Protein AF-A0AAD9TIN0-F1 (afdb_monomer_lite)

Secondary structure (DSSP, 8-state):
---EEE-----SS-S-SS-EEEEE-TTS-EEEEESSS----SEE---TT---EEEEEEE-SS-EEEEEEEPPPP-------

Foldseek 3Di:
DWDKDWAPDDDPDPPDPATWIFIQDPQRKTFIDGPPDPDDTPDIPPCRNPNDKDWDWDDDPVDIDIDIDRDDDPDDPPPDD

InterPro domains:
  IPR036426 Bulb-type lectin domain superfamily [G3DSA:2.90.10.10] (1-75)
  IPR036426 Bulb-type lectin domain superfamily [SSF51110] (3-55)

Radius of gyration: 16.44 Å; chains: 1; bounding box: 38×25×53 Å

pLDDT: mean 71.15, std 10.25, range [48.75, 86.12]

Sequence (81 aa):
MGTKLYSNANGAIDYSIGQYRLEIQMDGNLVLSAFRFGGHGYWNSETVRNQKIVVLTSSSSFTSVVVVFKLHNPVAPSSSC

Structure (mmCIF, N/CA/C/O backbone):
data_AF-A0AAD9TIN0-F1
#
_entry.id   AF-A0AAD9TIN0-F1
#
loop_
_atom_site.group_PDB
_atom_site.id
_atom_site.type_symbol
_atom_site.label_atom_id
_atom_site.lab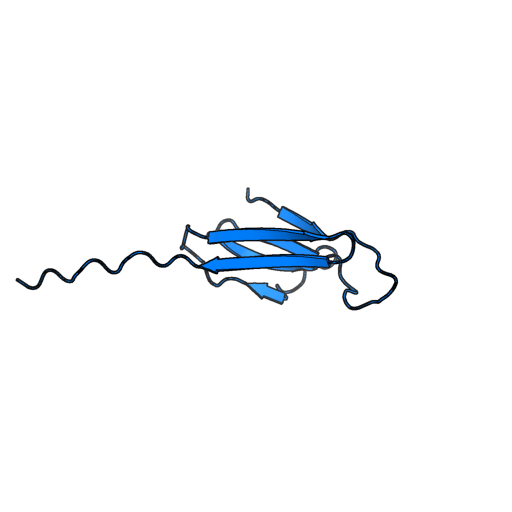el_alt_id
_atom_site.label_comp_id
_atom_site.label_asym_id
_atom_site.label_entity_id
_atom_site.label_seq_id
_atom_site.pdbx_PDB_ins_code
_atom_site.Cartn_x
_atom_site.Cartn_y
_atom_site.Cartn_z
_atom_site.occupancy
_atom_site.B_iso_or_equiv
_atom_site.auth_seq_id
_atom_site.auth_comp_id
_atom_site.auth_asym_id
_atom_site.auth_atom_id
_atom_site.pdbx_PDB_model_num
ATOM 1 N N . MET A 1 1 ? -18.366 5.310 -4.865 1.00 52.25 1 MET A N 1
ATOM 2 C CA . MET A 1 1 ? -17.140 5.175 -5.685 1.00 52.25 1 MET A CA 1
ATOM 3 C C . MET A 1 1 ? -15.998 5.799 -4.895 1.00 52.25 1 MET A C 1
ATOM 5 O O . MET A 1 1 ? -16.192 6.908 -4.418 1.00 52.25 1 MET A O 1
ATOM 9 N N . GLY A 1 2 ? -14.899 5.076 -4.657 1.00 64.50 2 GLY A N 1
ATOM 10 C CA . GLY A 1 2 ? -13.785 5.546 -3.820 1.00 64.50 2 GLY A CA 1
ATOM 11 C C . GLY A 1 2 ? -12.702 6.293 -4.603 1.00 64.50 2 GLY A C 1
ATOM 12 O O . GLY A 1 2 ? -12.590 6.145 -5.821 1.00 64.50 2 GLY A O 1
ATOM 13 N N . THR A 1 3 ? -11.916 7.109 -3.900 1.00 72.12 3 THR A N 1
ATOM 14 C CA . THR A 1 3 ? -10.789 7.862 -4.469 1.00 72.12 3 THR A CA 1
ATOM 15 C C . THR A 1 3 ? -9.656 6.913 -4.866 1.00 72.12 3 THR A C 1
ATOM 17 O O . THR A 1 3 ? -9.285 6.023 -4.096 1.00 72.12 3 THR A O 1
ATOM 20 N N . LYS A 1 4 ? -9.096 7.115 -6.065 1.00 75.50 4 LYS A N 1
ATOM 21 C CA . LYS A 1 4 ? -7.976 6.337 -6.616 1.00 75.50 4 LYS A CA 1
ATOM 22 C C . LYS A 1 4 ? -6.805 7.267 -6.915 1.00 75.50 4 LYS A C 1
ATOM 24 O O . LYS A 1 4 ? -6.994 8.293 -7.565 1.00 75.50 4 LYS A O 1
ATOM 29 N N . LEU A 1 5 ? -5.611 6.888 -6.477 1.00 74.00 5 LEU A N 1
ATOM 30 C CA . LEU A 1 5 ? -4.351 7.545 -6.813 1.00 74.00 5 LEU A CA 1
ATOM 31 C C . LEU A 1 5 ? -3.536 6.628 -7.721 1.00 74.00 5 LEU A C 1
ATOM 33 O O . LEU A 1 5 ? -3.474 5.421 -7.486 1.00 74.00 5 LEU A O 1
ATOM 37 N N . TYR A 1 6 ? -2.904 7.203 -8.741 1.00 71.19 6 TYR A N 1
ATOM 38 C CA . TYR A 1 6 ? -2.121 6.471 -9.734 1.00 71.19 6 TYR A CA 1
ATOM 39 C C . TYR A 1 6 ? -0.682 6.969 -9.746 1.00 71.19 6 TYR A C 1
ATOM 41 O O . TYR A 1 6 ? -0.449 8.172 -9.832 1.00 71.19 6 TYR A O 1
ATOM 49 N N . SER A 1 7 ? 0.281 6.049 -9.714 1.00 65.81 7 SER A N 1
ATOM 50 C CA . SER A 1 7 ? 1.676 6.371 -10.007 1.00 65.81 7 SER A CA 1
ATOM 51 C C . SER A 1 7 ? 1.932 6.181 -11.505 1.00 65.81 7 SER A C 1
ATOM 53 O O . SER A 1 7 ? 1.837 5.061 -12.014 1.00 65.81 7 SER A O 1
ATOM 55 N N . ASN A 1 8 ? 2.271 7.256 -12.210 1.00 61.97 8 ASN A N 1
ATOM 56 C CA . ASN A 1 8 ? 2.579 7.258 -13.646 1.00 61.97 8 ASN A CA 1
ATOM 57 C C . ASN A 1 8 ? 4.044 7.630 -13.952 1.00 61.97 8 ASN A C 1
ATOM 59 O O . ASN A 1 8 ? 4.370 7.913 -15.103 1.00 61.97 8 ASN A O 1
ATOM 63 N N . ALA A 1 9 ? 4.916 7.650 -12.941 1.00 60.53 9 ALA A N 1
ATOM 64 C CA . ALA A 1 9 ? 6.321 7.999 -13.111 1.00 60.53 9 ALA A CA 1
ATOM 65 C C . ALA A 1 9 ? 7.086 6.888 -13.856 1.00 60.53 9 ALA A C 1
ATOM 67 O O . ALA A 1 9 ? 7.146 5.755 -13.384 1.00 60.53 9 ALA A O 1
ATOM 68 N N . ASN A 1 10 ? 7.699 7.232 -14.993 1.00 56.09 10 ASN A N 1
ATOM 69 C CA . ASN A 1 10 ? 8.710 6.412 -15.668 1.00 56.09 10 ASN A CA 1
ATOM 70 C C . ASN A 1 10 ? 10.083 6.771 -15.074 1.00 56.09 10 ASN A C 1
ATOM 72 O O . ASN A 1 10 ? 10.688 7.766 -15.472 1.00 56.09 10 ASN A O 1
ATOM 76 N N . GLY A 1 11 ? 10.551 6.016 -14.080 1.00 52.75 11 GLY A N 1
ATOM 77 C CA . GLY A 1 11 ? 11.888 6.201 -13.509 1.00 52.75 11 GLY A CA 1
ATOM 78 C C . GLY A 1 11 ? 12.971 5.510 -14.344 1.00 52.75 11 GLY A C 1
ATOM 79 O O . GLY A 1 11 ? 12.718 4.469 -14.935 1.00 52.75 11 GLY A O 1
ATOM 80 N N . ALA A 1 12 ? 14.192 6.057 -14.355 1.00 54.22 12 ALA A N 1
ATOM 81 C CA . ALA A 1 12 ? 15.370 5.416 -14.964 1.00 54.22 12 ALA A CA 1
ATOM 82 C C . ALA A 1 12 ? 15.888 4.195 -14.170 1.00 54.22 12 ALA A C 1
ATOM 84 O O . ALA A 1 12 ? 16.747 3.461 -14.651 1.00 54.22 12 ALA A O 1
ATOM 85 N N . ILE A 1 13 ? 15.388 3.998 -12.944 1.00 53.62 13 ILE A N 1
ATOM 86 C CA . ILE A 1 13 ? 15.700 2.864 -12.073 1.00 53.62 13 ILE A CA 1
ATOM 87 C C . ILE A 1 13 ? 14.397 2.094 -11.837 1.00 53.62 13 ILE A C 1
ATOM 89 O O . ILE A 1 13 ? 13.480 2.589 -11.176 1.00 53.62 13 ILE A O 1
ATOM 93 N N . ASP A 1 14 ? 14.322 0.893 -12.405 1.00 49.78 14 ASP A N 1
ATOM 94 C CA . ASP A 1 14 ? 13.153 0.013 -12.370 1.00 49.78 14 ASP A CA 1
ATOM 95 C C . ASP A 1 14 ? 13.063 -0.749 -11.037 1.00 49.78 14 ASP A C 1
ATOM 97 O O . ASP A 1 14 ? 13.529 -1.878 -10.908 1.00 49.78 14 ASP A O 1
ATOM 101 N N . TYR A 1 15 ? 12.416 -0.156 -10.033 1.00 48.75 15 TYR A N 1
ATOM 102 C CA . TYR A 1 15 ? 11.852 -0.927 -8.908 1.00 48.75 15 TYR A CA 1
ATOM 103 C C . TYR A 1 15 ? 10.349 -1.205 -9.086 1.00 48.75 15 TYR A C 1
ATOM 105 O O . TYR A 1 15 ? 9.714 -1.798 -8.216 1.00 48.75 15 TYR A O 1
ATOM 113 N N . SER A 1 16 ? 9.785 -0.794 -10.227 1.00 50.84 16 SER A N 1
ATOM 114 C CA . SER A 1 16 ? 8.349 -0.586 -10.401 1.00 50.84 16 SER A CA 1
ATOM 115 C C . SER A 1 16 ? 7.883 -0.930 -11.815 1.00 50.84 16 SER A C 1
ATOM 117 O O . SER A 1 16 ? 7.351 -0.087 -12.530 1.00 50.84 16 SER A O 1
ATOM 119 N N . ILE A 1 17 ? 8.035 -2.190 -12.223 1.00 53.84 17 ILE A N 1
ATOM 120 C CA . ILE A 1 17 ? 7.545 -2.689 -13.527 1.00 53.84 17 ILE A CA 1
ATOM 121 C C . ILE A 1 17 ? 6.018 -2.522 -13.709 1.00 53.84 17 ILE A C 1
ATOM 123 O O . ILE A 1 17 ? 5.492 -2.670 -14.814 1.00 53.84 17 ILE A O 1
ATOM 127 N N . GLY A 1 18 ? 5.283 -2.207 -12.636 1.00 59.12 18 GLY A N 1
ATOM 128 C CA . GLY A 1 18 ? 3.854 -1.918 -12.661 1.00 59.12 18 GLY A CA 1
ATOM 129 C C . GLY A 1 18 ? 3.557 -0.472 -12.280 1.00 59.12 18 GLY A C 1
ATOM 130 O O . GLY A 1 18 ? 3.901 -0.029 -11.193 1.00 59.12 18 GLY A O 1
ATOM 131 N N . GLN A 1 19 ? 2.823 0.244 -13.135 1.00 70.06 19 GLN A N 1
ATOM 132 C CA . GLN A 1 19 ? 2.098 1.447 -12.715 1.00 70.06 19 GLN A CA 1
ATOM 133 C C . GLN A 1 19 ? 1.174 1.061 -11.552 1.00 70.06 19 GLN A C 1
ATOM 135 O O . GLN A 1 19 ? 0.314 0.195 -11.729 1.00 70.06 19 GLN A O 1
ATOM 140 N N . TYR A 1 20 ? 1.357 1.646 -10.370 1.00 77.12 20 TYR A N 1
ATOM 141 C CA . TYR A 1 20 ? 0.585 1.311 -9.177 1.00 77.12 20 TYR A CA 1
ATOM 142 C C . TYR A 1 20 ? -0.676 2.159 -9.045 1.00 77.12 20 TYR A C 1
ATOM 144 O O . TYR A 1 20 ? -0.731 3.323 -9.447 1.00 77.12 20 TYR A O 1
ATOM 152 N N . ARG A 1 21 ? -1.693 1.558 -8.433 1.00 80.69 21 ARG A N 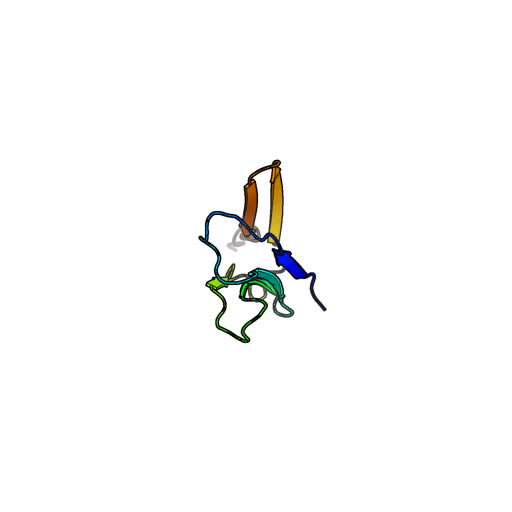1
ATOM 153 C CA . ARG A 1 21 ? -2.927 2.200 -7.998 1.00 80.69 21 ARG A CA 1
ATOM 154 C C . ARG A 1 21 ? -3.086 1.992 -6.499 1.00 80.69 21 ARG A C 1
ATOM 156 O O . ARG A 1 21 ? -3.091 0.851 -6.034 1.00 80.69 21 ARG A O 1
ATOM 163 N N . LEU A 1 22 ? -3.284 3.089 -5.780 1.00 83.81 22 LEU A N 1
ATOM 164 C CA . LEU A 1 22 ? -3.740 3.092 -4.397 1.00 83.81 22 LEU A CA 1
ATOM 165 C C . LEU A 1 22 ? -5.224 3.483 -4.380 1.00 83.81 22 LEU A C 1
ATOM 167 O O . LEU A 1 22 ? -5.593 4.527 -4.917 1.00 83.81 22 LEU A O 1
ATOM 171 N N . GLU A 1 23 ? -6.085 2.644 -3.812 1.00 85.25 23 GLU A N 1
ATOM 172 C CA . GLU A 1 23 ? -7.542 2.817 -3.861 1.00 85.25 23 GLU A CA 1
ATOM 173 C C . GLU A 1 23 ? -8.192 2.512 -2.515 1.00 85.25 23 GLU A C 1
ATOM 175 O O . GLU A 1 23 ? -7.912 1.474 -1.917 1.00 85.25 23 GLU A O 1
ATOM 180 N N . ILE A 1 24 ? -9.108 3.383 -2.082 1.00 85.56 24 ILE A N 1
ATOM 181 C CA . ILE A 1 24 ? -10.074 3.055 -1.028 1.00 85.56 24 ILE A CA 1
ATOM 182 C C . ILE A 1 24 ? -11.254 2.334 -1.688 1.00 85.56 24 ILE A C 1
ATOM 184 O O . ILE A 1 24 ? -11.975 2.925 -2.495 1.00 85.56 24 ILE A O 1
ATOM 188 N N . GLN A 1 25 ? -11.440 1.057 -1.367 1.00 84.94 25 GLN A N 1
ATOM 189 C CA . GLN A 1 25 ? -12.508 0.215 -1.902 1.00 84.94 25 GLN A CA 1
ATOM 190 C C . GLN A 1 25 ? -13.844 0.454 -1.176 1.00 84.94 25 GLN A C 1
ATOM 192 O O . GLN A 1 25 ? -13.912 1.124 -0.145 1.00 84.94 25 GLN A O 1
ATOM 197 N N . MET A 1 26 ? -14.946 -0.071 -1.730 1.00 84.06 26 MET A N 1
ATOM 198 C CA . MET A 1 26 ? -16.294 0.137 -1.167 1.00 84.06 26 MET A CA 1
ATOM 199 C C . MET A 1 26 ? -16.479 -0.473 0.227 1.00 84.06 26 MET A C 1
ATOM 201 O O . MET A 1 26 ? -17.331 -0.018 0.984 1.00 84.06 26 MET A O 1
ATOM 205 N N . ASP A 1 27 ? -15.694 -1.491 0.566 1.00 84.94 27 ASP A N 1
ATOM 206 C CA . ASP A 1 27 ? -15.694 -2.147 1.874 1.00 84.94 27 ASP A CA 1
ATOM 207 C C . ASP A 1 27 ? -14.902 -1.370 2.946 1.00 84.94 27 ASP A C 1
ATOM 209 O O . ASP A 1 27 ? -14.822 -1.809 4.097 1.00 84.94 27 ASP A O 1
ATOM 213 N N . GLY A 1 28 ? -14.344 -0.212 2.575 1.00 81.81 28 GLY A N 1
ATOM 214 C CA . GLY A 1 28 ? -13.509 0.633 3.420 1.00 81.81 28 GLY A CA 1
ATOM 215 C C . GLY A 1 28 ? -12.026 0.280 3.372 1.00 81.81 28 GLY A C 1
ATOM 216 O O . GLY A 1 28 ? -11.240 1.000 3.975 1.00 81.81 28 GLY A O 1
ATOM 217 N N . ASN A 1 29 ? -11.615 -0.771 2.654 1.00 84.75 29 ASN A N 1
ATOM 218 C CA . ASN A 1 29 ? -10.223 -1.196 2.644 1.00 84.75 29 ASN A CA 1
ATOM 219 C C . ASN A 1 29 ? -9.360 -0.334 1.714 1.00 84.75 29 ASN A C 1
ATOM 221 O O . ASN A 1 29 ? -9.706 -0.113 0.552 1.00 84.75 29 ASN A O 1
ATOM 225 N N . LEU A 1 30 ? -8.202 0.119 2.197 1.00 86.00 30 LEU A N 1
ATOM 226 C CA . LEU A 1 30 ? -7.171 0.725 1.354 1.00 86.00 30 LEU A CA 1
ATOM 227 C C . LEU A 1 30 ? -6.290 -0.373 0.745 1.00 86.00 30 LEU A C 1
ATOM 229 O O . LEU A 1 30 ? -5.676 -1.151 1.479 1.00 86.00 30 LEU A O 1
ATOM 233 N N . VAL A 1 31 ? -6.204 -0.417 -0.585 1.00 86.12 31 VAL A N 1
ATOM 234 C CA . VAL A 1 31 ? -5.476 -1.449 -1.339 1.00 86.12 31 VAL A CA 1
ATOM 235 C C . VAL A 1 31 ? -4.457 -0.819 -2.284 1.00 86.12 31 VAL A C 1
ATOM 237 O O . VAL A 1 31 ? -4.786 0.089 -3.051 1.00 86.12 31 VAL A O 1
ATOM 240 N N . LEU A 1 32 ? -3.229 -1.344 -2.263 1.00 85.56 32 LEU A N 1
ATOM 241 C CA . LEU A 1 32 ? -2.180 -1.064 -3.242 1.00 85.56 32 LEU A CA 1
ATOM 242 C C . LEU A 1 32 ? -2.126 -2.212 -4.256 1.00 85.56 32 LEU A C 1
ATOM 244 O O . LEU A 1 32 ? -1.963 -3.374 -3.889 1.00 85.56 32 LEU A O 1
ATOM 248 N N . SER A 1 33 ? -2.263 -1.900 -5.540 1.00 81.94 33 SER A N 1
ATOM 249 C CA . SER A 1 33 ? -2.333 -2.894 -6.621 1.00 81.94 33 SER A CA 1
ATOM 250 C C . SER A 1 33 ? -1.649 -2.394 -7.891 1.00 81.94 33 SER A C 1
ATOM 252 O O . SER A 1 33 ? -1.402 -1.197 -8.035 1.00 81.94 33 SER A O 1
ATOM 254 N N . ALA A 1 34 ? -1.358 -3.292 -8.832 1.00 77.31 34 ALA A N 1
ATOM 255 C CA . ALA A 1 34 ? -1.010 -2.885 -10.190 1.00 77.31 34 ALA A CA 1
ATOM 256 C C . ALA A 1 34 ? -2.248 -2.296 -10.892 1.00 77.31 34 ALA A C 1
ATOM 258 O O . ALA A 1 34 ? -3.357 -2.816 -10.773 1.00 77.31 34 ALA A O 1
ATOM 259 N N . PHE A 1 35 ? -2.067 -1.207 -11.638 1.00 72.00 35 PHE A N 1
ATOM 260 C CA . PHE A 1 35 ? -3.128 -0.593 -12.435 1.00 72.00 35 PHE A CA 1
ATOM 261 C C . PHE A 1 35 ? -3.320 -1.285 -13.789 1.00 72.00 35 PHE A C 1
ATOM 263 O O . PHE A 1 35 ? -4.454 -1.431 -14.238 1.00 72.00 35 PHE A O 1
ATOM 270 N N . ARG A 1 36 ? -2.223 -1.705 -14.436 1.00 67.62 36 ARG A N 1
ATOM 271 C CA . ARG A 1 36 ? -2.238 -2.238 -15.813 1.00 67.62 36 ARG A CA 1
ATOM 272 C C . ARG A 1 36 ? -2.710 -3.681 -15.928 1.00 67.62 36 ARG A C 1
ATOM 274 O O . ARG A 1 36 ? -3.293 -4.047 -16.940 1.00 67.62 36 ARG A O 1
ATOM 281 N N . PHE A 1 37 ? -2.453 -4.489 -14.910 1.00 62.56 37 PHE A N 1
ATOM 282 C CA . PHE A 1 37 ? -2.867 -5.883 -14.882 1.00 62.56 37 PHE A CA 1
ATOM 283 C C . PHE A 1 37 ? -3.997 -5.992 -13.867 1.00 62.56 37 PHE A C 1
ATOM 285 O O . PHE A 1 37 ?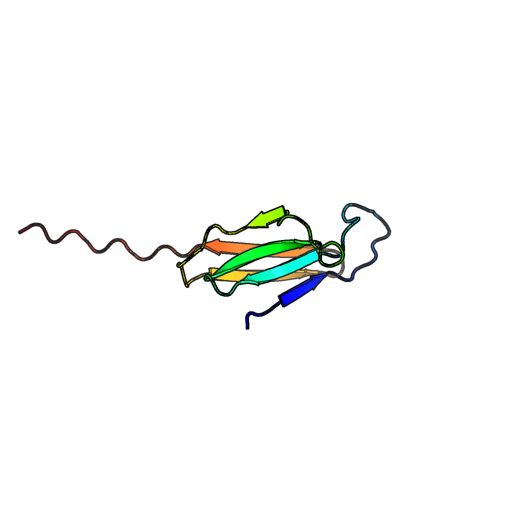 -3.849 -5.513 -12.742 1.00 62.56 37 PHE A O 1
ATOM 292 N N . GLY A 1 38 ? -5.127 -6.587 -14.256 1.00 59.97 38 GLY A N 1
ATOM 293 C CA . GLY A 1 38 ? -6.164 -7.011 -13.314 1.00 59.97 38 GLY A CA 1
ATOM 294 C C . GLY A 1 38 ? -5.598 -8.117 -12.427 1.00 59.97 38 GLY A C 1
ATOM 295 O O . GLY A 1 38 ? -5.825 -9.291 -12.683 1.00 59.97 38 GLY A O 1
ATOM 296 N N . GLY A 1 39 ? -4.757 -7.738 -11.468 1.00 60.56 39 GLY A N 1
ATOM 297 C CA . GLY A 1 39 ? -3.934 -8.631 -10.668 1.00 60.56 39 GLY A CA 1
ATOM 298 C C . GLY A 1 39 ? -4.115 -8.399 -9.174 1.00 60.56 39 GLY A C 1
ATOM 299 O O . GLY A 1 39 ? -4.718 -7.414 -8.740 1.00 60.56 39 GLY A O 1
ATOM 300 N N . HIS A 1 40 ? -3.579 -9.345 -8.404 1.00 60.31 40 HIS A N 1
ATOM 301 C CA . HIS A 1 40 ? -3.667 -9.397 -6.949 1.00 60.31 40 HIS A CA 1
ATOM 302 C C . HIS A 1 40 ? -3.162 -8.093 -6.312 1.00 60.31 40 HIS A C 1
ATOM 304 O O . HIS A 1 40 ? -2.163 -7.517 -6.748 1.00 60.31 40 HIS A O 1
ATOM 310 N N . GLY A 1 41 ? -3.859 -7.623 -5.273 1.00 71.56 41 GLY A N 1
ATOM 311 C CA . GLY A 1 41 ? -3.379 -6.509 -4.460 1.00 71.56 41 GLY A CA 1
ATOM 312 C C . GLY A 1 41 ? -2.039 -6.876 -3.827 1.00 71.56 41 GLY A C 1
ATOM 313 O O .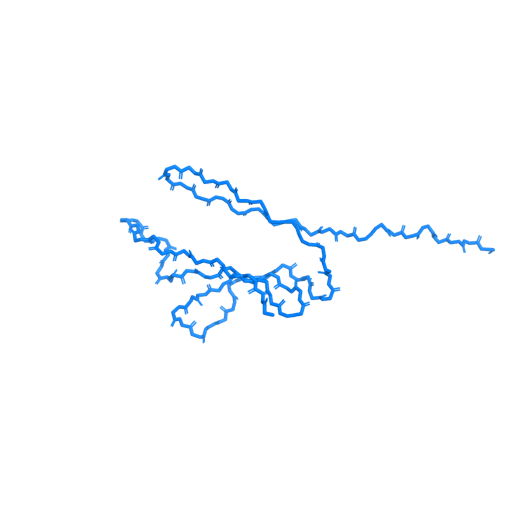 GLY A 1 41 ? -1.934 -7.913 -3.179 1.00 71.56 41 GLY A O 1
ATOM 314 N N . TYR A 1 42 ? -1.024 -6.036 -4.023 1.00 79.56 42 TYR A N 1
ATOM 315 C CA . TYR A 1 42 ? 0.294 -6.216 -3.412 1.00 79.56 42 TYR A CA 1
ATOM 316 C C . TYR A 1 42 ? 0.224 -6.065 -1.895 1.00 79.56 42 TYR A C 1
ATOM 318 O O . TYR A 1 42 ? 0.950 -6.732 -1.164 1.00 79.56 42 TYR A O 1
ATOM 326 N N . TRP A 1 43 ? -0.650 -5.173 -1.429 1.00 85.75 43 TRP A N 1
ATOM 327 C CA . TRP A 1 43 ? -0.839 -4.885 -0.017 1.00 85.75 43 TRP A CA 1
ATOM 328 C C . TRP A 1 43 ? -2.252 -4.357 0.249 1.00 85.75 43 TRP A C 1
ATOM 330 O O . TRP A 1 43 ? -2.863 -3.731 -0.623 1.00 85.75 43 TRP A O 1
ATOM 340 N N . ASN A 1 44 ? -2.764 -4.577 1.461 1.00 85.38 44 ASN A N 1
ATOM 341 C CA . ASN A 1 44 ? -4.002 -3.968 1.934 1.00 85.38 44 ASN A CA 1
ATOM 342 C C . ASN A 1 44 ? -3.916 -3.591 3.421 1.00 85.38 44 ASN A C 1
ATOM 344 O O . ASN A 1 44 ? -3.173 -4.200 4.181 1.00 85.38 44 ASN A O 1
ATOM 348 N N . SER A 1 45 ? -4.704 -2.597 3.827 1.00 83.50 45 SER A N 1
ATOM 349 C CA . SER A 1 45 ? -4.704 -2.064 5.199 1.00 83.50 45 SER A CA 1
ATOM 350 C C . SER A 1 45 ? -5.522 -2.877 6.217 1.00 83.50 45 SER A C 1
ATOM 352 O O . SER A 1 45 ? -5.563 -2.533 7.402 1.00 83.50 45 SER A O 1
ATOM 354 N N . GLU A 1 46 ? -6.207 -3.933 5.768 1.00 86.00 46 GLU A N 1
ATOM 355 C CA . GLU A 1 46 ? -7.095 -4.791 6.564 1.00 86.00 46 GLU A CA 1
ATOM 356 C C . GLU A 1 46 ? -8.204 -4.014 7.295 1.00 86.00 46 GLU A C 1
ATOM 358 O O . GLU A 1 46 ? -8.612 -4.335 8.412 1.00 86.00 46 GLU A O 1
ATOM 363 N N . THR A 1 47 ? -8.678 -2.928 6.699 1.00 83.31 47 THR A N 1
ATOM 364 C CA . THR A 1 47 ? -9.663 -2.003 7.288 1.00 83.31 47 THR A CA 1
ATOM 365 C C . THR A 1 47 ? -11.077 -2.275 6.802 1.00 83.31 47 THR A C 1
ATOM 367 O O . THR A 1 47 ? -11.940 -1.410 6.890 1.00 83.31 47 THR A O 1
ATOM 370 N N . VAL A 1 48 ? -11.346 -3.493 6.334 1.00 82.50 48 VAL A N 1
ATOM 371 C CA . VAL A 1 48 ? -12.695 -3.927 5.964 1.00 82.50 48 VAL A CA 1
ATOM 372 C C . VAL A 1 48 ? -13.656 -3.594 7.112 1.00 82.50 48 VAL A C 1
ATOM 374 O O . VAL A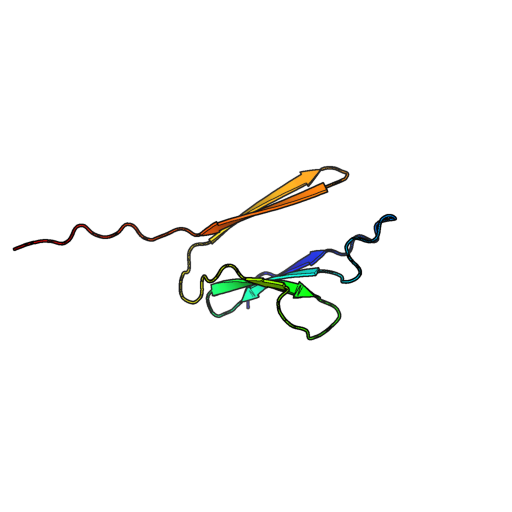 1 48 ? -13.425 -3.995 8.253 1.00 82.50 48 VAL A O 1
ATOM 377 N N . ARG A 1 49 ? -14.710 -2.820 6.821 1.00 76.75 49 ARG A N 1
ATOM 378 C CA . ARG A 1 49 ? -15.707 -2.302 7.787 1.00 76.75 49 ARG A CA 1
ATOM 379 C C . ARG A 1 49 ? -15.184 -1.303 8.835 1.00 76.75 49 ARG A C 1
ATOM 381 O O . ARG A 1 49 ? -15.973 -0.830 9.649 1.00 76.75 49 ARG A O 1
ATOM 388 N N . ASN A 1 50 ? -13.908 -0.924 8.799 1.00 68.25 50 ASN A N 1
ATOM 389 C CA . ASN A 1 50 ? -13.332 0.157 9.598 1.00 68.25 50 ASN A CA 1
ATOM 390 C C . ASN A 1 50 ? -13.255 1.433 8.758 1.00 68.25 50 ASN A C 1
ATOM 392 O O . ASN A 1 50 ? -12.446 1.558 7.848 1.00 68.25 50 ASN A O 1
ATOM 396 N N . GLN A 1 51 ? -14.093 2.414 9.083 1.00 64.56 51 GLN A N 1
ATOM 397 C CA . GLN A 1 51 ? -14.286 3.604 8.245 1.00 64.56 51 GLN A CA 1
ATOM 398 C C . GLN A 1 51 ? -13.253 4.720 8.479 1.00 64.56 51 GLN A C 1
ATOM 400 O O . GLN A 1 51 ? -13.371 5.794 7.894 1.00 64.56 51 GLN A O 1
ATOM 405 N N . LYS A 1 52 ? -12.265 4.514 9.361 1.00 73.06 52 LYS A N 1
ATOM 406 C CA . LYS A 1 52 ? -11.326 5.566 9.776 1.00 73.06 52 LYS A CA 1
ATOM 407 C C . LYS A 1 52 ? -9.888 5.204 9.421 1.00 73.06 52 LYS A C 1
ATOM 409 O O . LYS A 1 52 ? -9.187 4.530 10.174 1.00 73.06 52 LYS A O 1
ATOM 414 N N . ILE A 1 53 ? -9.458 5.706 8.270 1.00 74.62 53 ILE A N 1
ATOM 415 C CA . ILE A 1 53 ? -8.086 5.613 7.770 1.00 74.62 53 ILE A CA 1
ATOM 416 C C . ILE A 1 53 ? -7.585 7.029 7.539 1.00 74.62 53 ILE A C 1
ATOM 418 O O . ILE A 1 53 ? -8.304 7.854 6.975 1.00 74.62 53 ILE A O 1
ATOM 422 N N . VAL A 1 54 ? -6.348 7.301 7.949 1.00 76.38 54 VAL A N 1
ATOM 423 C CA . VAL A 1 54 ? -5.647 8.534 7.584 1.00 76.38 54 VAL A CA 1
ATOM 424 C C . VAL A 1 54 ? -4.507 8.166 6.648 1.00 76.38 54 VAL A C 1
ATOM 426 O O . VAL A 1 54 ? -3.672 7.323 6.979 1.00 76.38 54 VAL A O 1
ATOM 429 N N . VAL A 1 55 ? -4.493 8.798 5.476 1.00 76.31 55 VAL A N 1
ATOM 430 C CA . VAL A 1 55 ? -3.425 8.657 4.485 1.00 76.31 55 VAL A CA 1
ATOM 431 C C . VAL A 1 55 ? -2.648 9.964 4.458 1.00 76.31 55 VAL A C 1
ATOM 433 O O . VAL A 1 55 ? -3.208 11.008 4.129 1.00 76.31 55 VAL A O 1
ATOM 436 N N . LEU A 1 56 ? -1.368 9.907 4.819 1.00 73.75 56 LEU A N 1
ATOM 437 C CA . LEU A 1 56 ? -0.451 11.036 4.704 1.00 73.75 56 LEU A CA 1
ATOM 438 C C . LEU A 1 56 ? 0.486 10.785 3.530 1.00 73.75 56 LEU A C 1
ATOM 440 O O . LEU A 1 56 ? 1.170 9.763 3.470 1.00 73.75 56 LEU A O 1
ATOM 444 N N . THR A 1 57 ? 0.512 11.733 2.602 1.00 71.06 57 THR A N 1
ATOM 445 C CA . THR A 1 57 ? 1.406 11.712 1.447 1.00 71.06 57 THR A CA 1
ATOM 446 C C . THR A 1 57 ? 2.412 12.842 1.584 1.00 71.06 57 THR A C 1
ATOM 448 O O . THR A 1 57 ? 2.019 13.998 1.727 1.00 71.06 57 THR A O 1
ATOM 451 N N . SER A 1 58 ? 3.699 12.517 1.525 1.00 73.38 58 SER A N 1
ATOM 452 C CA . SER A 1 58 ? 4.777 13.503 1.443 1.00 73.38 58 SER A CA 1
ATOM 453 C C . SER A 1 58 ? 5.548 13.274 0.153 1.00 73.38 58 SER A C 1
ATOM 455 O O . SER A 1 58 ? 5.966 12.149 -0.121 1.00 73.38 58 SER A O 1
ATOM 457 N N . SER A 1 59 ? 5.707 14.320 -0.651 1.00 69.69 59 SER A N 1
ATOM 458 C CA . SER A 1 59 ? 6.397 14.258 -1.938 1.00 69.69 59 SER A CA 1
ATOM 459 C C . SER A 1 59 ? 7.562 15.240 -1.975 1.00 69.69 59 SER A C 1
ATOM 461 O O . SER A 1 59 ? 7.391 16.423 -1.689 1.00 69.69 59 SER A O 1
ATOM 463 N N . SER A 1 60 ? 8.729 14.748 -2.377 1.00 73.12 60 SER A N 1
ATOM 464 C CA . SER A 1 60 ? 9.890 15.528 -2.801 1.00 73.12 60 SER A CA 1
ATOM 465 C C . SER A 1 60 ? 10.104 15.363 -4.310 1.00 73.12 60 SER A C 1
ATOM 467 O O . SER A 1 60 ? 9.437 14.551 -4.952 1.00 73.12 60 SER A O 1
ATOM 469 N N . SER A 1 61 ? 11.075 16.080 -4.880 1.00 70.94 61 SER A N 1
ATOM 470 C CA . SER A 1 61 ? 11.437 15.964 -6.301 1.00 70.94 61 SER A CA 1
ATOM 471 C C . SER A 1 61 ? 11.856 14.550 -6.731 1.00 70.94 61 SER A C 1
ATOM 473 O O . SER A 1 61 ? 11.836 14.256 -7.921 1.00 70.94 61 SER A O 1
ATOM 475 N N . PHE A 1 62 ? 12.239 13.681 -5.788 1.00 54.12 62 PHE A N 1
ATOM 476 C CA . PHE A 1 62 ? 12.776 12.346 -6.082 1.00 54.12 62 PHE A CA 1
ATOM 477 C C . PHE A 1 62 ? 11.993 11.203 -5.435 1.00 54.12 62 PHE A C 1
ATOM 479 O O . PHE A 1 62 ? 12.108 10.060 -5.872 1.00 54.12 62 PHE A O 1
ATOM 486 N N . THR A 1 63 ? 11.212 11.476 -4.389 1.00 60.47 63 THR A N 1
ATOM 487 C CA . THR A 1 63 ? 10.556 10.430 -3.599 1.00 60.47 63 THR A CA 1
ATOM 488 C C . THR A 1 63 ? 9.162 10.849 -3.176 1.00 60.47 63 THR A C 1
ATOM 490 O O . THR A 1 63 ? 8.925 11.988 -2.784 1.00 60.47 63 THR A O 1
ATOM 493 N N . SER A 1 64 ? 8.230 9.904 -3.225 1.00 67.75 64 SER A N 1
ATOM 494 C CA . SER A 1 64 ? 6.929 10.037 -2.578 1.00 67.75 64 SER A CA 1
ATOM 495 C C . SER A 1 64 ? 6.818 8.970 -1.501 1.00 67.75 64 SER A C 1
ATOM 497 O O . SER A 1 64 ? 7.040 7.791 -1.768 1.00 67.75 64 SER A O 1
ATOM 499 N N . VAL A 1 65 ? 6.494 9.391 -0.285 1.00 66.75 65 VAL A N 1
ATOM 500 C CA . VAL A 1 65 ? 6.240 8.514 0.855 1.00 66.75 65 VAL A CA 1
ATOM 501 C C . VAL A 1 65 ? 4.747 8.536 1.139 1.00 66.75 65 VAL A C 1
ATOM 503 O O . VAL A 1 65 ? 4.143 9.604 1.257 1.00 66.75 65 VAL A O 1
ATOM 506 N N . VAL A 1 66 ? 4.159 7.348 1.261 1.00 73.94 66 VAL A N 1
ATOM 507 C CA . VAL A 1 66 ? 2.769 7.164 1.678 1.00 73.94 66 VAL A CA 1
ATOM 508 C C . VAL A 1 66 ? 2.779 6.452 3.024 1.00 73.94 66 VAL A C 1
ATOM 510 O O . VAL A 1 66 ? 3.282 5.335 3.127 1.00 73.94 66 VAL A O 1
ATOM 513 N N . VAL A 1 67 ? 2.227 7.095 4.051 1.00 74.38 67 VAL A N 1
ATOM 514 C CA . VAL A 1 67 ? 2.039 6.502 5.381 1.00 74.38 67 VAL A CA 1
ATOM 515 C C . VAL A 1 67 ? 0.549 6.299 5.622 1.00 74.38 67 VAL A C 1
ATOM 517 O O . VAL A 1 67 ? -0.254 7.211 5.411 1.00 74.38 67 VAL A O 1
ATOM 520 N N . VAL A 1 68 ? 0.183 5.097 6.066 1.00 75.50 68 VAL A N 1
ATOM 521 C CA . VAL A 1 68 ? -1.206 4.697 6.309 1.00 75.50 68 VAL A CA 1
ATOM 522 C C . VAL A 1 68 ? -1.392 4.418 7.794 1.00 75.50 68 VAL A C 1
ATOM 524 O O . VAL A 1 68 ? -0.753 3.522 8.342 1.00 75.50 68 VAL A O 1
ATOM 527 N N . PHE A 1 69 ? -2.294 5.156 8.439 1.00 74.06 69 PHE A N 1
ATOM 528 C CA . PHE A 1 69 ? -2.667 4.926 9.833 1.00 74.06 69 PHE A CA 1
ATOM 529 C C . PHE A 1 69 ? -4.032 4.257 9.927 1.00 74.06 69 PHE A C 1
ATOM 531 O O . PHE A 1 69 ? -5.016 4.723 9.343 1.00 74.06 69 PHE A O 1
ATOM 538 N N . LYS A 1 70 ? -4.087 3.189 10.726 1.00 75.25 70 LYS A N 1
ATOM 539 C CA . LYS A 1 70 ? -5.318 2.500 11.100 1.00 75.25 70 LYS A CA 1
ATOM 540 C C . LYS A 1 70 ? -5.794 3.036 12.446 1.00 75.25 70 LYS A C 1
ATOM 542 O O . LYS A 1 70 ? -5.138 2.821 1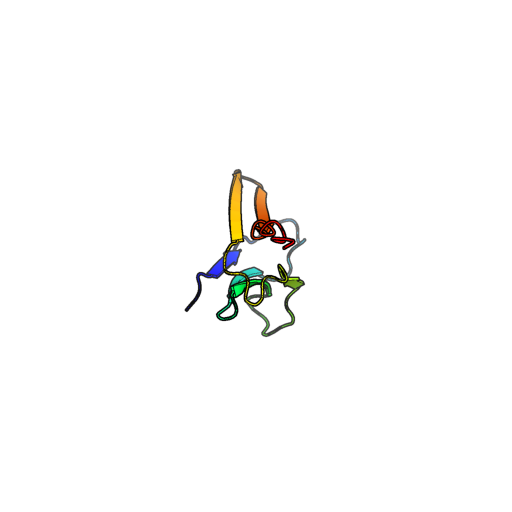3.465 1.00 75.25 70 LYS A O 1
ATOM 547 N N . LEU A 1 71 ? -6.910 3.761 12.452 1.00 71.19 71 LEU A N 1
ATOM 548 C CA . LEU A 1 71 ? -7.477 4.285 13.690 1.00 71.19 71 LEU A CA 1
ATOM 549 C C . LEU A 1 71 ? -8.363 3.214 14.326 1.00 71.19 71 LEU A C 1
ATOM 551 O O . LEU A 1 71 ? -9.362 2.796 13.742 1.00 71.19 71 LEU A O 1
ATOM 555 N N . HIS A 1 72 ? -7.996 2.781 15.528 1.00 71.69 72 HIS A N 1
ATOM 556 C CA . HIS A 1 72 ? -8.850 1.922 16.339 1.00 71.69 72 HIS A CA 1
ATOM 557 C C . HIS A 1 72 ? -9.872 2.788 17.074 1.00 71.69 72 HIS A C 1
ATOM 559 O O . HIS A 1 72 ? -9.534 3.859 17.586 1.00 71.69 72 HIS A O 1
ATOM 565 N N . ASN A 1 73 ? -11.124 2.331 17.134 1.00 67.12 73 ASN A N 1
ATOM 566 C CA . ASN A 1 73 ? -12.084 2.941 18.046 1.00 67.12 73 ASN A CA 1
ATOM 567 C C . ASN A 1 73 ? -11.581 2.758 19.486 1.00 67.12 73 ASN A C 1
ATOM 569 O O . ASN A 1 73 ? -11.042 1.692 19.801 1.00 67.12 73 ASN A O 1
ATOM 573 N N . PRO A 1 74 ? -11.757 3.759 20.365 1.00 68.12 74 PRO A N 1
ATOM 574 C CA . PRO A 1 74 ? -11.490 3.566 21.779 1.00 68.12 74 PRO A CA 1
ATOM 575 C C . PRO A 1 74 ? -12.349 2.401 22.279 1.00 68.12 74 PRO A C 1
ATOM 577 O O . PRO A 1 74 ? -13.556 2.362 22.027 1.00 68.12 74 PRO A O 1
ATOM 580 N N . VAL A 1 75 ? -11.721 1.438 22.955 1.00 73.12 75 VAL A N 1
ATOM 581 C CA . VAL A 1 75 ? -12.451 0.392 23.675 1.00 73.12 75 VAL A CA 1
ATOM 582 C C . VAL A 1 75 ? -13.266 1.116 24.740 1.00 73.12 75 VAL A C 1
ATOM 584 O O . VAL A 1 75 ? -12.691 1.760 25.618 1.00 73.12 75 VAL A O 1
ATOM 587 N N . ALA A 1 76 ? -14.596 1.086 24.621 1.00 72.44 76 ALA A N 1
ATOM 588 C CA . ALA A 1 76 ? -15.450 1.611 25.675 1.00 72.44 76 ALA A CA 1
ATOM 589 C C . ALA A 1 76 ? -15.087 0.872 26.973 1.00 72.44 76 ALA A C 1
ATOM 591 O O . ALA A 1 76 ? -14.958 -0.357 26.932 1.00 72.44 76 ALA A O 1
ATOM 592 N N . PRO A 1 77 ? -14.878 1.576 28.100 1.00 72.06 77 PRO A N 1
ATOM 593 C CA . PRO A 1 77 ? -14.644 0.899 29.364 1.00 72.06 77 PRO A CA 1
ATOM 594 C C . PRO A 1 77 ? -15.815 -0.052 29.603 1.00 72.06 77 PRO A C 1
ATOM 596 O O . PRO A 1 77 ? -16.974 0.351 29.484 1.00 72.06 77 PRO A O 1
ATOM 599 N N . SER A 1 78 ? -15.519 -1.323 29.878 1.00 73.50 78 SER A N 1
ATOM 600 C CA . SER A 1 78 ? -16.548 -2.278 30.267 1.00 73.50 78 SER A CA 1
ATOM 601 C C . SER A 1 78 ? -17.224 -1.726 31.516 1.00 73.50 78 SER A C 1
ATOM 603 O O . SER A 1 78 ? -16.589 -1.605 32.564 1.00 73.50 78 SER A O 1
ATOM 605 N N . SER A 1 79 ? -18.492 -1.343 31.397 1.00 69.19 79 SER A N 1
ATOM 606 C CA . SER A 1 79 ? -19.331 -1.049 32.547 1.00 69.19 79 SER A CA 1
ATOM 607 C C . SER A 1 79 ? -19.560 -2.363 33.286 1.00 69.19 79 SER A C 1
ATOM 609 O O . SER A 1 79 ? -20.465 -3.124 32.947 1.00 69.19 79 SER A O 1
ATOM 611 N N . SER A 1 80 ? -18.684 -2.667 34.237 1.00 67.81 80 SER A N 1
ATOM 612 C CA . SER A 1 80 ? -18.923 -3.716 35.219 1.00 67.81 80 SER A CA 1
ATOM 613 C C . SER A 1 80 ? -20.001 -3.200 36.175 1.00 67.81 80 SER A C 1
ATOM 615 O O . SER A 1 80 ? -19.749 -2.248 36.916 1.00 67.81 80 SER A O 1
ATOM 617 N N . CYS A 1 81 ? -21.203 -3.770 36.089 1.00 55.81 81 CYS A N 1
ATOM 618 C CA . CYS A 1 81 ? -22.200 -3.713 37.159 1.00 55.81 81 CYS A CA 1
ATOM 619 C C . CYS A 1 81 ? -21.897 -4.787 38.203 1.00 55.81 81 CYS A C 1
ATOM 621 O O . CYS A 1 81 ? -21.420 -5.872 37.797 1.00 55.81 81 CYS A O 1
#

Organism: NCBI:txid168575